Protein AF-A0A923Z0A9-F1 (afdb_monomer_lite)

Structure (mmCIF, N/CA/C/O backbone):
data_AF-A0A923Z0A9-F1
#
_entry.id   AF-A0A923Z0A9-F1
#
loop_
_atom_site.group_PDB
_atom_site.id
_atom_site.type_symbol
_atom_site.label_atom_id
_atom_site.label_alt_id
_atom_site.label_comp_id
_atom_site.label_asym_id
_atom_site.label_entity_id
_atom_site.label_seq_id
_atom_site.pdbx_PDB_ins_code
_atom_site.Cartn_x
_atom_site.Cartn_y
_atom_site.Cartn_z
_atom_site.occupancy
_atom_site.B_iso_or_equiv
_atom_site.auth_seq_id
_atom_site.auth_comp_id
_atom_site.auth_asym_id
_atom_site.auth_atom_id
_atom_site.pdbx_PDB_model_num
ATOM 1 N N . MET A 1 1 ? 36.825 7.511 -56.159 1.00 53.53 1 MET A N 1
ATOM 2 C CA . MET A 1 1 ? 36.527 6.414 -55.210 1.00 53.53 1 MET A CA 1
ATOM 3 C C . MET A 1 1 ? 36.918 6.871 -53.808 1.00 53.53 1 MET A C 1
ATOM 5 O O . MET A 1 1 ? 38.081 6.741 -53.494 1.00 53.53 1 MET A O 1
ATOM 9 N N . ASN A 1 2 ? 36.013 7.487 -53.029 1.00 61.44 2 ASN A N 1
ATOM 10 C CA . ASN A 1 2 ? 36.259 7.926 -51.631 1.00 61.44 2 ASN A CA 1
ATOM 11 C C . ASN A 1 2 ? 34.958 7.988 -50.779 1.00 61.44 2 ASN A C 1
ATOM 13 O O . ASN A 1 2 ? 34.924 8.633 -49.739 1.00 61.44 2 ASN A O 1
ATOM 17 N N . THR A 1 3 ? 33.863 7.340 -51.199 1.00 77.38 3 THR A N 1
ATOM 18 C CA . THR A 1 3 ? 32.547 7.402 -50.516 1.00 77.38 3 THR A CA 1
ATOM 19 C C . THR A 1 3 ? 32.372 6.376 -49.393 1.00 77.38 3 THR A C 1
ATOM 21 O O . THR A 1 3 ? 31.505 6.525 -48.539 1.00 77.38 3 THR A O 1
ATOM 24 N N . VAL A 1 4 ? 33.206 5.336 -49.369 1.00 72.25 4 VAL A N 1
ATOM 25 C CA . VAL A 1 4 ? 33.200 4.295 -48.333 1.00 72.25 4 VAL A CA 1
ATOM 26 C C . VAL A 1 4 ? 33.497 4.852 -46.925 1.00 72.25 4 VAL A C 1
ATOM 28 O O . VAL A 1 4 ? 32.740 4.531 -46.008 1.00 72.25 4 VAL A O 1
ATOM 31 N N . PRO A 1 5 ? 34.515 5.717 -46.706 1.00 79.12 5 PRO A N 1
ATOM 32 C CA . PRO A 1 5 ? 34.798 6.243 -45.368 1.00 79.12 5 PRO A CA 1
ATOM 33 C C . PRO A 1 5 ? 33.710 7.186 -44.832 1.00 79.12 5 PRO A C 1
ATOM 35 O O . PRO A 1 5 ? 33.406 7.141 -43.643 1.00 79.12 5 PRO A O 1
ATOM 38 N N . SER A 1 6 ? 33.075 8.009 -45.675 1.00 85.94 6 SER A N 1
ATOM 39 C CA . SER A 1 6 ? 31.994 8.901 -45.227 1.00 85.94 6 SER A CA 1
ATOM 40 C C . SER A 1 6 ? 30.720 8.132 -44.869 1.00 85.94 6 SER A C 1
ATOM 42 O O . SER A 1 6 ? 30.091 8.433 -43.855 1.00 85.94 6 SER A O 1
ATOM 44 N N . ALA A 1 7 ? 30.373 7.094 -45.638 1.00 88.56 7 ALA A N 1
ATOM 45 C CA . ALA A 1 7 ? 29.257 6.207 -45.317 1.00 88.56 7 ALA A CA 1
ATOM 46 C C . ALA A 1 7 ? 29.461 5.476 -43.976 1.00 88.56 7 ALA A C 1
ATOM 48 O O . ALA A 1 7 ? 28.514 5.345 -43.199 1.00 88.56 7 ALA A O 1
ATOM 49 N N . ALA A 1 8 ? 30.695 5.061 -43.666 1.00 90.12 8 ALA A N 1
ATOM 50 C CA . ALA A 1 8 ? 31.020 4.409 -42.398 1.00 90.12 8 ALA A CA 1
ATOM 51 C C . ALA A 1 8 ? 30.804 5.331 -41.182 1.00 90.12 8 ALA A C 1
ATOM 53 O O . ALA A 1 8 ? 30.239 4.901 -40.177 1.00 90.12 8 ALA A O 1
ATOM 54 N N . LEU A 1 9 ? 31.188 6.609 -41.280 1.00 93.75 9 LEU A N 1
ATOM 55 C CA . LEU A 1 9 ? 30.975 7.586 -40.204 1.00 93.75 9 LEU A CA 1
ATOM 56 C C . LEU A 1 9 ? 29.486 7.872 -39.970 1.00 93.75 9 LEU A C 1
ATOM 58 O O . LEU A 1 9 ? 29.049 7.958 -38.823 1.00 93.75 9 LEU A O 1
ATOM 62 N N . ILE A 1 10 ? 28.695 7.967 -41.043 1.00 95.12 10 ILE A N 1
ATOM 63 C CA . ILE A 1 10 ? 27.240 8.153 -40.943 1.00 95.12 10 ILE A CA 1
ATOM 64 C C . ILE A 1 10 ? 26.595 6.935 -40.272 1.00 95.12 10 ILE A C 1
ATOM 66 O O . ILE A 1 10 ? 25.789 7.097 -39.357 1.00 95.12 10 ILE A O 1
ATOM 70 N N . ALA A 1 11 ? 26.975 5.719 -40.671 1.00 95.31 11 ALA A N 1
ATOM 71 C CA . ALA A 1 11 ? 26.461 4.495 -40.061 1.00 95.31 11 ALA A CA 1
ATOM 72 C C . ALA A 1 11 ? 26.789 4.417 -38.559 1.00 95.31 11 ALA A C 1
ATOM 74 O O . ALA A 1 11 ? 25.913 4.106 -37.751 1.00 95.31 11 ALA A O 1
ATOM 75 N N . ALA A 1 12 ? 28.018 4.767 -38.167 1.00 95.19 12 ALA A N 1
ATOM 76 C CA . ALA A 1 12 ? 28.425 4.818 -36.764 1.00 95.19 12 ALA A CA 1
ATOM 77 C C . ALA A 1 12 ? 27.634 5.864 -35.955 1.00 95.19 12 ALA A C 1
ATOM 79 O O . ALA A 1 12 ? 27.225 5.595 -34.822 1.00 95.19 12 ALA A O 1
ATOM 80 N N . ALA A 1 13 ? 27.370 7.038 -36.539 1.00 95.56 13 ALA A N 1
ATOM 81 C CA . ALA A 1 13 ? 26.562 8.075 -35.902 1.00 95.56 13 ALA A CA 1
ATOM 82 C C . ALA A 1 13 ? 25.110 7.617 -35.695 1.00 95.56 13 ALA A C 1
ATOM 84 O O . ALA A 1 13 ? 24.571 7.767 -34.599 1.00 95.56 13 ALA A O 1
ATOM 85 N N . LEU A 1 14 ? 24.495 6.994 -36.705 1.00 96.94 14 LEU A N 1
ATOM 86 C CA . LEU A 1 14 ? 23.133 6.462 -36.602 1.00 96.94 14 LEU A CA 1
ATOM 87 C C . LEU A 1 14 ? 23.030 5.364 -35.537 1.00 96.94 14 LEU A C 1
ATOM 89 O O . LEU A 1 14 ? 22.124 5.405 -34.708 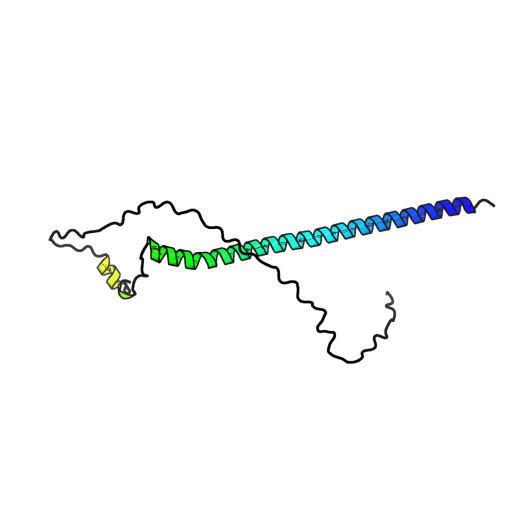1.00 96.94 14 LEU A O 1
ATOM 93 N N . LEU A 1 15 ? 23.984 4.429 -35.505 1.00 96.69 15 LEU A N 1
ATOM 94 C CA . LEU A 1 15 ? 24.046 3.390 -34.471 1.00 96.69 15 LEU A CA 1
ATOM 95 C C . LEU A 1 15 ? 24.166 3.990 -33.067 1.00 96.69 15 LEU A C 1
ATOM 97 O O . LEU A 1 15 ? 23.490 3.539 -32.144 1.00 96.69 15 LEU A O 1
ATOM 101 N N . SER A 1 16 ? 24.974 5.040 -32.916 1.00 96.19 16 SER A N 1
ATOM 102 C CA . SER A 1 16 ? 25.130 5.741 -31.639 1.00 96.19 16 SER A CA 1
ATOM 103 C C . SER A 1 16 ? 23.829 6.413 -31.192 1.00 96.19 16 SER A C 1
ATOM 105 O O . SER A 1 16 ? 23.446 6.293 -30.029 1.00 96.19 16 SER A O 1
ATOM 107 N N . VAL A 1 17 ? 23.114 7.076 -32.109 1.00 97.56 17 VAL A N 1
ATOM 108 C CA . VAL A 1 17 ? 21.813 7.709 -31.822 1.00 97.56 17 VAL A CA 1
ATOM 109 C C . VAL A 1 17 ? 20.778 6.668 -31.396 1.00 97.56 17 VAL A C 1
ATOM 111 O O . VAL A 1 17 ? 20.076 6.872 -30.405 1.00 97.56 17 VAL A O 1
ATOM 114 N N . VAL A 1 18 ? 20.709 5.532 -32.095 1.00 97.06 18 VAL A N 1
ATOM 115 C CA . VAL A 1 18 ? 19.795 4.435 -31.744 1.00 97.06 18 VAL A CA 1
ATOM 116 C C . VAL A 1 18 ? 20.148 3.848 -30.376 1.00 97.06 18 VAL A C 1
ATOM 118 O O . VAL A 1 18 ? 19.258 3.690 -29.543 1.00 97.06 18 VAL A O 1
ATOM 121 N N . GLY A 1 19 ? 21.432 3.596 -30.105 1.00 96.69 19 GLY A N 1
ATOM 122 C CA . GLY A 1 19 ? 21.884 3.079 -28.811 1.00 96.69 19 GLY A CA 1
ATOM 123 C C . GLY A 1 19 ? 21.559 4.025 -27.654 1.00 96.69 19 GLY A C 1
ATOM 124 O O . GLY A 1 19 ? 21.038 3.600 -26.619 1.00 96.69 19 GLY A O 1
ATOM 125 N N . TYR A 1 20 ? 21.782 5.328 -27.844 1.00 96.06 20 TYR A N 1
ATOM 126 C CA . TYR A 1 20 ? 21.417 6.337 -26.852 1.00 96.06 20 TYR A CA 1
ATOM 127 C C . TYR A 1 20 ? 19.904 6.363 -26.593 1.00 96.06 20 TYR A C 1
ATOM 129 O O . TYR A 1 20 ? 19.468 6.379 -25.439 1.00 96.06 20 TYR A O 1
ATOM 137 N N . TYR A 1 21 ? 19.095 6.301 -27.655 1.00 96.69 21 TYR A N 1
ATOM 138 C CA . TYR A 1 21 ? 17.639 6.259 -27.540 1.00 96.69 21 TYR A CA 1
ATOM 139 C C . TYR A 1 21 ? 17.158 5.035 -26.751 1.00 96.69 21 TYR A C 1
ATOM 141 O O . TYR A 1 21 ? 16.362 5.183 -25.822 1.00 96.69 21 TYR A O 1
ATOM 149 N N . THR A 1 22 ? 17.678 3.839 -27.049 1.00 97.19 22 THR A N 1
ATOM 150 C CA . THR A 1 22 ? 17.273 2.615 -26.341 1.00 97.19 22 THR A CA 1
ATOM 151 C C . THR A 1 22 ? 17.613 2.674 -24.857 1.00 97.19 22 THR A C 1
ATOM 153 O O . THR A 1 22 ? 16.777 2.331 -24.024 1.00 97.19 22 THR A O 1
ATOM 156 N N . VAL A 1 23 ? 18.804 3.172 -24.508 1.00 97.06 23 VAL A N 1
ATOM 157 C CA . VAL A 1 23 ? 19.224 3.308 -23.105 1.00 97.06 23 VAL A CA 1
ATOM 158 C C . VAL A 1 23 ? 18.325 4.300 -22.361 1.00 97.06 23 VAL A C 1
ATOM 160 O O . VAL A 1 23 ? 17.914 4.028 -21.234 1.00 97.06 23 VAL A O 1
ATOM 163 N N . SER A 1 24 ? 17.962 5.416 -22.998 1.00 95.88 24 SER A N 1
ATOM 164 C CA . SER A 1 24 ? 17.057 6.414 -22.416 1.00 95.88 24 SER A CA 1
ATOM 165 C C . SER A 1 24 ? 15.667 5.835 -22.116 1.00 95.88 24 SER A C 1
ATOM 167 O O . SER A 1 24 ? 15.135 6.024 -21.018 1.00 95.88 24 SER A O 1
ATOM 169 N N . VAL A 1 25 ? 15.105 5.058 -23.050 1.00 95.88 25 VAL A N 1
ATOM 170 C CA . VAL A 1 25 ? 13.805 4.390 -22.869 1.00 95.88 25 VAL A CA 1
ATOM 171 C C . VAL A 1 25 ? 13.872 3.291 -21.801 1.00 95.88 25 VAL A C 1
ATOM 173 O O . VAL A 1 25 ? 12.949 3.143 -21.004 1.00 95.88 25 VAL A O 1
ATOM 176 N N . HIS A 1 26 ? 14.966 2.534 -21.716 1.00 96.69 26 HIS A N 1
ATOM 177 C CA . HIS A 1 26 ? 15.132 1.553 -20.641 1.00 96.69 26 HIS A CA 1
ATOM 178 C C . HIS A 1 26 ? 15.194 2.216 -19.261 1.00 96.69 26 HIS A C 1
ATOM 180 O O . HIS A 1 26 ? 14.489 1.795 -18.344 1.00 96.69 26 HIS A O 1
ATOM 186 N N . ALA A 1 27 ? 15.954 3.305 -19.128 1.00 96.94 27 ALA A N 1
ATOM 187 C CA . ALA A 1 27 ? 16.053 4.042 -17.874 1.00 96.94 27 ALA A CA 1
ATOM 188 C C . ALA A 1 27 ? 14.707 4.649 -17.435 1.00 96.94 27 ALA A C 1
ATOM 190 O O . ALA A 1 27 ? 14.423 4.719 -16.237 1.00 96.94 27 ALA A O 1
ATOM 191 N N . SER A 1 28 ? 13.862 5.096 -18.372 1.00 95.94 28 SER A N 1
ATOM 192 C CA . SER A 1 28 ? 12.519 5.585 -18.033 1.00 95.94 28 SER A CA 1
ATOM 193 C C . SER A 1 28 ? 11.596 4.448 -17.576 1.00 95.94 28 SER A C 1
ATOM 195 O O . SER A 1 28 ? 10.894 4.605 -16.574 1.00 95.94 28 SER A O 1
ATOM 197 N N . ASN A 1 29 ? 11.664 3.284 -18.226 1.00 95.94 29 ASN A N 1
ATOM 198 C CA . ASN A 1 29 ? 10.899 2.096 -17.842 1.00 95.94 29 ASN A CA 1
ATOM 199 C C . ASN A 1 29 ? 11.279 1.582 -16.444 1.00 95.94 29 ASN A C 1
ATOM 201 O O . ASN A 1 29 ? 10.398 1.288 -15.635 1.00 95.94 29 ASN A O 1
ATOM 205 N N . GLU A 1 30 ? 12.570 1.538 -16.109 1.00 98.06 30 GLU A N 1
ATOM 206 C CA . GLU A 1 30 ? 13.033 1.144 -14.770 1.00 98.06 30 GLU A CA 1
ATOM 207 C C . GLU A 1 30 ? 12.536 2.103 -13.681 1.00 98.06 30 GLU A C 1
ATOM 209 O O . GLU A 1 30 ? 12.074 1.673 -12.621 1.00 98.06 30 GLU A O 1
ATOM 214 N N . ARG A 1 31 ? 12.548 3.416 -13.949 1.00 96.81 31 ARG A N 1
ATOM 215 C CA . ARG A 1 31 ? 12.004 4.419 -13.017 1.00 96.81 31 ARG A CA 1
ATOM 216 C C . ARG A 1 31 ? 10.509 4.219 -12.781 1.00 96.81 31 ARG A C 1
ATOM 218 O O . ARG A 1 31 ? 10.055 4.366 -11.646 1.00 96.81 31 ARG A O 1
ATOM 225 N N . MET A 1 32 ? 9.755 3.856 -13.818 1.00 95.88 32 MET A N 1
ATOM 226 C CA . MET A 1 32 ? 8.330 3.536 -13.696 1.00 95.88 32 MET A CA 1
ATOM 227 C C . MET A 1 32 ? 8.094 2.262 -12.881 1.00 95.88 32 MET A C 1
ATOM 229 O O . MET A 1 32 ? 7.236 2.260 -11.997 1.00 95.88 32 MET A O 1
ATOM 233 N N . ALA A 1 33 ? 8.894 1.215 -13.094 1.00 95.94 33 ALA A N 1
ATOM 234 C CA . ALA A 1 33 ? 8.817 -0.015 -12.306 1.00 95.94 33 ALA A CA 1
ATOM 235 C C . ALA A 1 33 ? 9.098 0.241 -10.811 1.00 95.94 33 ALA A C 1
ATOM 237 O O . ALA A 1 33 ? 8.369 -0.244 -9.941 1.00 95.94 33 ALA A O 1
ATOM 238 N N . ILE A 1 34 ? 10.100 1.071 -10.503 1.00 98.12 34 ILE A N 1
ATOM 239 C CA . ILE A 1 34 ? 10.414 1.483 -9.126 1.00 98.12 34 ILE A CA 1
ATOM 240 C C . ILE A 1 34 ? 9.280 2.325 -8.523 1.00 98.12 34 ILE A C 1
ATOM 242 O O . ILE A 1 34 ? 8.940 2.163 -7.351 1.00 98.12 34 ILE A O 1
ATOM 246 N N . ALA A 1 35 ? 8.675 3.232 -9.291 1.00 97.69 35 ALA A N 1
ATOM 247 C CA . ALA A 1 35 ? 7.549 4.030 -8.810 1.00 97.69 35 ALA A CA 1
ATOM 248 C C . ALA A 1 35 ? 6.332 3.150 -8.469 1.00 97.69 35 ALA A C 1
ATOM 250 O O . ALA A 1 35 ? 5.708 3.339 -7.422 1.00 97.69 35 ALA A O 1
ATOM 251 N N . ALA A 1 36 ? 6.036 2.150 -9.303 1.00 97.12 36 ALA A N 1
ATOM 252 C CA . ALA A 1 36 ? 4.936 1.214 -9.087 1.00 97.12 36 ALA A CA 1
ATOM 253 C C . ALA A 1 36 ? 5.128 0.349 -7.826 1.00 97.12 36 ALA A C 1
ATOM 255 O O . ALA A 1 36 ? 4.189 0.171 -7.041 1.00 97.12 36 ALA A O 1
ATOM 256 N N . SER A 1 37 ? 6.344 -0.152 -7.584 1.00 97.50 37 SER A N 1
ATOM 257 C CA . SER A 1 37 ? 6.638 -0.932 -6.374 1.00 97.50 37 SER A CA 1
ATOM 258 C C . SER A 1 37 ? 6.549 -0.073 -5.111 1.00 97.50 37 SER A C 1
ATOM 260 O O . SER A 1 37 ? 5.899 -0.473 -4.146 1.00 97.50 37 SER A O 1
ATOM 262 N N . ARG A 1 38 ? 7.083 1.155 -5.134 1.00 97.69 38 ARG A N 1
ATOM 263 C CA . ARG A 1 38 ? 6.954 2.118 -4.024 1.00 97.69 38 ARG A CA 1
ATOM 264 C C . ARG A 1 38 ? 5.498 2.451 -3.701 1.00 97.69 38 ARG A C 1
ATOM 266 O O . ARG A 1 38 ? 5.140 2.514 -2.528 1.00 97.69 38 ARG A O 1
ATOM 273 N N . ALA A 1 39 ? 4.655 2.624 -4.718 1.00 97.56 39 ALA A N 1
ATOM 274 C CA . ALA A 1 39 ? 3.224 2.856 -4.525 1.00 97.56 39 ALA A CA 1
ATOM 275 C C . ALA A 1 39 ? 2.511 1.648 -3.893 1.00 97.56 39 ALA A C 1
ATOM 277 O O . ALA A 1 39 ? 1.534 1.810 -3.165 1.00 97.56 39 ALA A O 1
ATOM 278 N N . THR A 1 40 ? 2.982 0.432 -4.160 1.00 97.56 40 THR A N 1
ATOM 279 C CA . THR A 1 40 ? 2.463 -0.792 -3.530 1.00 97.56 40 THR A CA 1
ATOM 280 C C . THR A 1 40 ? 2.899 -0.877 -2.071 1.00 97.56 40 THR A C 1
ATOM 282 O O . THR A 1 40 ? 2.045 -0.969 -1.200 1.00 97.56 40 THR A O 1
ATOM 285 N N . ILE A 1 41 ? 4.185 -0.661 -1.782 1.00 98.00 41 ILE A N 1
ATOM 286 C CA . ILE A 1 41 ? 4.711 -0.615 -0.407 1.00 98.00 41 ILE A CA 1
ATOM 287 C C . ILE A 1 41 ? 3.959 0.416 0.449 1.00 98.00 41 ILE A C 1
ATOM 289 O O . ILE A 1 41 ? 3.593 0.133 1.586 1.00 98.00 41 ILE A O 1
ATOM 293 N N . ALA A 1 42 ? 3.697 1.612 -0.088 1.00 98.31 42 ALA A N 1
ATOM 294 C CA . ALA A 1 42 ? 2.952 2.644 0.632 1.00 98.31 42 ALA A CA 1
ATOM 295 C C . ALA A 1 42 ? 1.514 2.203 0.974 1.00 98.31 42 ALA A C 1
ATOM 297 O O . ALA A 1 42 ? 1.025 2.490 2.070 1.00 98.31 42 ALA A O 1
ATOM 298 N N . ARG A 1 43 ? 0.849 1.482 0.060 1.00 97.62 43 ARG A N 1
ATOM 299 C CA . ARG A 1 43 ? -0.484 0.906 0.293 1.00 97.62 43 ARG A CA 1
ATOM 300 C C . ARG A 1 43 ? -0.433 -0.177 1.369 1.00 97.62 43 ARG A C 1
ATOM 302 O O . ARG A 1 43 ? -1.201 -0.085 2.328 1.00 97.62 43 ARG A O 1
ATOM 309 N N . ASP A 1 44 ? 0.519 -1.098 1.274 1.00 98.31 44 ASP A N 1
ATOM 310 C CA . ASP A 1 44 ? 0.687 -2.205 2.221 1.00 98.31 44 ASP A CA 1
ATOM 311 C C . ASP A 1 44 ? 0.968 -1.697 3.642 1.00 98.31 44 ASP A C 1
ATOM 313 O O . ASP A 1 44 ? 0.380 -2.174 4.612 1.00 98.31 44 ASP A O 1
ATOM 317 N N . ILE A 1 45 ? 1.810 -0.667 3.786 1.00 98.31 45 ILE A N 1
ATOM 318 C CA . ILE A 1 45 ? 2.074 -0.025 5.082 1.00 98.31 45 ILE A CA 1
ATOM 319 C C . ILE A 1 45 ? 0.778 0.529 5.687 1.00 98.31 45 ILE A C 1
ATOM 321 O O . ILE A 1 45 ? 0.520 0.338 6.879 1.00 98.31 45 ILE A O 1
ATOM 325 N N . SER A 1 46 ? -0.063 1.188 4.883 1.00 97.50 46 SER A N 1
ATOM 326 C CA . SER A 1 46 ? -1.344 1.714 5.370 1.00 97.50 46 SER A CA 1
ATOM 327 C C . SER A 1 46 ? -2.288 0.595 5.833 1.00 97.50 46 SER A C 1
ATOM 329 O O . SER A 1 46 ? -2.949 0.728 6.867 1.00 97.50 46 SER A O 1
ATOM 331 N N . GLU A 1 47 ? -2.300 -0.537 5.127 1.00 97.88 47 GLU A N 1
ATOM 332 C CA . GLU A 1 47 ? -3.112 -1.701 5.472 1.00 97.88 47 GLU A CA 1
ATOM 333 C C . GLU A 1 47 ? -2.620 -2.367 6.760 1.00 97.88 47 GLU A C 1
ATOM 335 O O . GLU A 1 47 ? -3.426 -2.673 7.640 1.00 97.88 47 GLU A O 1
ATOM 340 N N . ILE A 1 48 ? -1.302 -2.495 6.936 1.00 97.88 48 ILE A N 1
ATOM 341 C CA . ILE A 1 48 ? -0.695 -2.993 8.177 1.00 97.88 48 ILE A CA 1
ATOM 342 C C . ILE A 1 48 ? -1.100 -2.112 9.360 1.00 97.88 48 ILE A C 1
ATOM 344 O O . ILE A 1 48 ? -1.459 -2.628 10.421 1.00 97.88 48 ILE A O 1
ATOM 348 N N . HIS A 1 49 ? -1.067 -0.787 9.203 1.00 97.06 49 HIS A N 1
ATOM 349 C CA . HIS A 1 49 ? -1.488 0.123 10.266 1.00 97.06 49 HIS A CA 1
ATOM 350 C C . HIS A 1 49 ? -2.972 -0.029 10.605 1.00 97.06 49 HIS A C 1
ATOM 352 O O . HIS A 1 49 ? -3.316 -0.082 11.789 1.00 97.06 49 HIS A O 1
ATOM 358 N N . ARG A 1 50 ? -3.833 -0.173 9.593 1.00 97.94 50 ARG A N 1
ATOM 359 C CA . ARG A 1 50 ? -5.261 -0.448 9.785 1.00 97.94 50 ARG A CA 1
ATOM 360 C C . ARG A 1 50 ? -5.484 -1.771 10.519 1.00 97.94 50 ARG A C 1
ATOM 362 O O . ARG A 1 50 ? -6.156 -1.790 11.547 1.00 97.94 50 ARG A O 1
ATOM 369 N N . LEU A 1 51 ? -4.861 -2.855 10.059 1.00 97.56 51 LEU A N 1
ATOM 370 C CA . LEU A 1 51 ? -4.982 -4.172 10.685 1.00 97.56 51 LEU A CA 1
ATOM 371 C C . LEU A 1 51 ? -4.468 -4.156 12.128 1.00 97.56 51 LEU A C 1
ATOM 373 O O . LEU A 1 51 ? -5.073 -4.749 13.019 1.00 97.56 51 LEU A O 1
ATOM 377 N N . ARG A 1 52 ? -3.375 -3.437 12.395 1.00 95.94 52 ARG A N 1
ATOM 378 C CA . ARG A 1 52 ? -2.833 -3.288 13.748 1.00 95.94 52 ARG A CA 1
ATOM 379 C C . ARG A 1 52 ? -3.784 -2.523 14.668 1.00 95.94 52 ARG A C 1
ATOM 381 O O . ARG A 1 52 ? -3.854 -2.856 15.850 1.00 95.94 52 ARG A O 1
ATOM 388 N N . ALA A 1 53 ? -4.510 -1.531 14.155 1.00 95.31 53 ALA A N 1
ATOM 389 C CA . ALA A 1 53 ? -5.533 -0.818 14.916 1.00 95.31 53 ALA A CA 1
ATOM 390 C C . ALA A 1 53 ? -6.724 -1.733 15.259 1.00 95.31 53 ALA A C 1
ATOM 392 O O . ALA A 1 53 ? -7.156 -1.772 16.418 1.00 95.31 53 ALA A O 1
ATOM 393 N N . ASP A 1 54 ? -7.181 -2.537 14.296 1.00 95.69 54 ASP A N 1
ATOM 394 C CA . ASP A 1 54 ? -8.270 -3.500 14.495 1.00 95.69 54 ASP A CA 1
ATOM 395 C C . ASP A 1 54 ? -7.875 -4.588 15.500 1.00 95.69 54 ASP A C 1
ATOM 397 O O . ASP A 1 54 ? -8.605 -4.857 16.458 1.00 95.69 54 ASP A O 1
ATOM 401 N N . LEU A 1 55 ? -6.686 -5.176 15.338 1.00 95.56 55 LEU A N 1
ATOM 402 C CA . LEU A 1 55 ? -6.159 -6.186 16.254 1.00 95.56 55 LEU A CA 1
ATOM 403 C C . LEU A 1 55 ? -5.961 -5.628 17.660 1.00 95.56 55 LEU A C 1
ATOM 405 O O . LEU A 1 55 ? -6.340 -6.290 18.619 1.00 95.56 55 LEU A O 1
ATOM 409 N N . ARG A 1 56 ? -5.438 -4.404 17.802 1.00 89.69 56 ARG A N 1
ATOM 410 C CA . ARG A 1 56 ? -5.283 -3.748 19.111 1.00 89.69 56 ARG A CA 1
ATOM 411 C C . ARG A 1 56 ? -6.624 -3.546 19.807 1.00 89.69 56 ARG A C 1
ATOM 413 O O . ARG A 1 56 ? -6.706 -3.669 21.024 1.00 89.69 56 ARG A O 1
ATOM 420 N N . THR A 1 57 ? -7.667 -3.219 19.054 1.00 90.81 57 THR A N 1
ATOM 421 C CA . THR A 1 57 ? -9.015 -3.061 19.614 1.00 90.81 57 THR A CA 1
ATOM 422 C C . THR A 1 57 ? -9.570 -4.408 20.065 1.00 90.81 57 THR A C 1
ATOM 424 O O . THR A 1 57 ? -10.058 -4.530 21.187 1.00 90.81 57 THR A O 1
ATOM 427 N N . ARG A 1 58 ? -9.420 -5.448 19.236 1.00 91.56 58 ARG A N 1
ATOM 428 C CA . ARG A 1 58 ? -9.892 -6.805 19.551 1.00 91.56 58 ARG A CA 1
ATOM 429 C C . ARG A 1 58 ? -9.106 -7.469 20.685 1.00 91.56 58 ARG A C 1
ATOM 431 O O . ARG A 1 58 ? -9.704 -8.177 21.483 1.00 91.56 58 ARG A O 1
ATOM 438 N N . SER A 1 59 ? -7.802 -7.217 20.800 1.00 88.88 59 SER A N 1
ATOM 439 C CA . SER A 1 59 ? -6.958 -7.778 21.864 1.00 88.88 59 SER A CA 1
ATOM 440 C C . SER A 1 59 ? -7.188 -7.116 23.222 1.00 88.88 59 SER A C 1
ATOM 442 O O . SER A 1 59 ? -6.926 -7.729 24.250 1.00 88.88 59 SER A O 1
ATOM 444 N N . ARG A 1 60 ? -7.682 -5.872 23.243 1.00 82.56 60 ARG A N 1
ATOM 445 C CA . ARG A 1 60 ? -7.949 -5.132 24.483 1.00 82.56 60 ARG A CA 1
ATOM 446 C C . ARG A 1 60 ? -9.209 -5.592 25.212 1.00 82.56 60 ARG A C 1
ATOM 448 O O . ARG A 1 60 ? -9.277 -5.421 26.422 1.00 82.56 60 ARG A O 1
ATOM 455 N N . LEU A 1 61 ? -10.195 -6.171 24.523 1.00 85.88 61 LEU A N 1
ATOM 456 C CA . LEU A 1 61 ? -11.456 -6.578 25.158 1.00 85.88 61 LEU A CA 1
ATOM 457 C C . LEU A 1 61 ? -11.259 -7.682 26.222 1.00 85.88 61 LEU A C 1
ATOM 459 O O . LEU A 1 61 ? -11.723 -7.496 27.347 1.00 85.88 61 LEU A O 1
ATOM 463 N N . PRO A 1 62 ? -10.524 -8.780 25.945 1.00 83.62 62 PRO A N 1
ATOM 464 C CA . PRO A 1 62 ? -10.258 -9.810 26.951 1.00 83.62 62 PRO A CA 1
ATOM 465 C C . PRO A 1 62 ? -9.356 -9.314 28.086 1.00 83.62 62 PRO A C 1
ATOM 467 O O . PRO A 1 62 ? -9.514 -9.733 29.229 1.00 83.62 62 PRO A O 1
ATOM 470 N N . GLU A 1 63 ? -8.420 -8.404 27.794 1.00 81.94 63 GLU A N 1
ATOM 471 C CA . GLU A 1 63 ? -7.575 -7.792 28.824 1.00 81.94 63 GLU A CA 1
ATOM 472 C C . GLU A 1 63 ? -8.387 -6.902 29.773 1.00 81.94 63 GLU A C 1
ATOM 474 O O . GLU A 1 63 ? -8.197 -6.987 30.983 1.00 81.94 63 GLU A O 1
ATOM 479 N N . LEU A 1 64 ? -9.330 -6.105 29.255 1.00 81.00 64 LEU A N 1
ATOM 480 C CA . LEU A 1 64 ? -10.247 -5.304 30.074 1.00 81.00 64 LEU A CA 1
ATOM 481 C C . LEU A 1 64 ? -11.171 -6.181 30.925 1.00 81.00 64 LEU A C 1
ATOM 483 O O . LEU A 1 64 ? -11.368 -5.877 32.098 1.00 81.00 64 LEU A O 1
ATOM 487 N N . GLN A 1 65 ? -11.695 -7.272 30.360 1.00 80.12 65 GLN A N 1
ATOM 488 C CA . GLN A 1 65 ? -12.479 -8.272 31.091 1.00 80.12 65 GLN A CA 1
ATOM 489 C C . GLN A 1 65 ? -11.661 -8.843 32.260 1.00 80.12 65 GLN A C 1
ATOM 491 O O . GLN A 1 65 ? -12.087 -8.784 33.411 1.00 80.12 65 GLN A O 1
ATOM 496 N N . ARG A 1 66 ? -10.432 -9.292 31.979 1.00 84.75 66 ARG A N 1
ATOM 497 C CA . ARG A 1 66 ? -9.505 -9.809 32.990 1.00 84.75 66 ARG A CA 1
ATOM 498 C C . ARG A 1 66 ? -9.168 -8.761 34.054 1.00 84.75 66 ARG A C 1
ATOM 500 O O . ARG A 1 66 ? -9.099 -9.097 35.229 1.00 84.75 66 ARG A O 1
ATOM 507 N N . TRP A 1 67 ? -8.921 -7.507 33.674 1.00 81.00 67 TRP A N 1
ATOM 508 C CA . TRP A 1 67 ? -8.624 -6.429 34.626 1.00 81.00 67 TRP A CA 1
ATOM 509 C C . TRP A 1 67 ? -9.824 -6.090 35.506 1.00 81.00 67 TRP A C 1
ATOM 511 O O . TRP A 1 67 ? -9.654 -5.869 36.705 1.00 81.00 67 TRP A O 1
ATOM 521 N N . ASN A 1 68 ? -11.025 -6.084 34.929 1.00 77.12 68 ASN A N 1
ATOM 522 C CA . ASN A 1 68 ? -12.255 -5.927 35.688 1.00 77.12 68 ASN A CA 1
ATOM 523 C C . ASN A 1 68 ? -12.375 -7.049 36.733 1.00 77.12 68 ASN A C 1
ATOM 525 O O . ASN A 1 68 ? -12.494 -6.767 37.922 1.00 77.12 68 ASN A O 1
ATOM 529 N N . GLU A 1 69 ? -12.204 -8.302 36.316 1.00 81.56 69 GLU A N 1
ATOM 530 C CA . GLU A 1 69 ? -12.263 -9.467 37.205 1.00 81.56 69 GLU A CA 1
ATOM 531 C C . GLU A 1 69 ? -11.162 -9.467 38.286 1.00 81.56 69 GLU A C 1
ATOM 533 O O . GLU A 1 69 ? -11.428 -9.849 39.422 1.00 81.56 69 GLU A O 1
ATOM 538 N N . GLN A 1 70 ? -9.938 -9.027 37.964 1.00 80.12 70 GLN A N 1
ATOM 539 C CA . GLN A 1 70 ? -8.775 -9.127 38.863 1.00 80.12 70 GLN A CA 1
ATOM 540 C C . GLN A 1 70 ? -8.618 -7.964 39.845 1.00 80.12 70 GLN A C 1
ATOM 542 O O . GLN A 1 70 ? -8.146 -8.180 40.959 1.00 80.12 70 GLN A O 1
ATOM 547 N N . VAL A 1 71 ? -8.943 -6.736 39.437 1.00 70.19 71 VAL A N 1
ATOM 548 C CA . VAL A 1 71 ? -8.666 -5.530 40.240 1.00 70.19 71 VAL A CA 1
ATOM 549 C C . VAL A 1 71 ? -9.946 -4.900 40.763 1.00 70.19 71 VAL A C 1
ATOM 551 O O . VAL A 1 71 ? -9.980 -4.424 41.895 1.00 70.19 71 VAL A O 1
ATOM 554 N N . LEU A 1 72 ? -10.990 -4.870 39.936 1.00 68.19 72 LEU A N 1
ATOM 555 C CA . LEU A 1 72 ? -12.204 -4.125 40.243 1.00 68.19 72 LEU A CA 1
ATOM 556 C C . LEU A 1 72 ? -13.277 -5.015 40.882 1.00 68.19 72 LEU A C 1
ATOM 558 O O . LEU A 1 72 ? -14.055 -4.520 41.692 1.00 68.19 72 LEU A O 1
ATOM 562 N N . GLY A 1 73 ? -13.326 -6.311 40.553 1.00 64.06 73 GLY A N 1
ATOM 563 C CA . GLY A 1 73 ? -14.379 -7.221 41.019 1.00 64.06 73 GLY A CA 1
ATOM 564 C C . GLY A 1 73 ? -15.788 -6.714 40.684 1.00 64.06 73 GLY A C 1
ATOM 565 O O . GLY A 1 73 ? -16.754 -7.073 41.359 1.00 64.06 73 GLY A O 1
ATOM 566 N N . LEU A 1 74 ? -15.912 -5.831 39.687 1.00 64.94 74 LEU A N 1
ATOM 567 C CA . LEU A 1 74 ? -17.148 -5.131 39.374 1.00 64.94 74 LEU A CA 1
ATOM 568 C C . LEU A 1 74 ? -17.984 -6.004 38.439 1.00 64.94 74 LEU A C 1
ATOM 570 O O . LEU A 1 74 ? -17.794 -6.019 37.223 1.00 64.94 74 LEU A O 1
ATOM 574 N N . ALA A 1 75 ? -18.961 -6.705 39.010 1.00 64.81 75 ALA A N 1
ATOM 575 C CA . ALA A 1 75 ? -20.065 -7.241 38.226 1.00 64.81 75 ALA A CA 1
ATOM 576 C C . ALA A 1 75 ? -20.830 -6.080 37.569 1.00 64.81 75 ALA A C 1
ATOM 578 O O . ALA A 1 75 ? -21.027 -5.030 38.187 1.00 64.81 75 ALA A O 1
ATOM 579 N N . ALA A 1 76 ? -21.283 -6.271 36.325 1.00 70.25 76 ALA A N 1
ATOM 580 C CA . ALA A 1 76 ? -22.214 -5.332 35.710 1.00 70.25 76 ALA A CA 1
ATOM 581 C C . ALA A 1 76 ? -23.423 -5.130 36.650 1.00 70.25 76 ALA A C 1
ATOM 583 O O . ALA A 1 76 ? -23.891 -6.114 37.23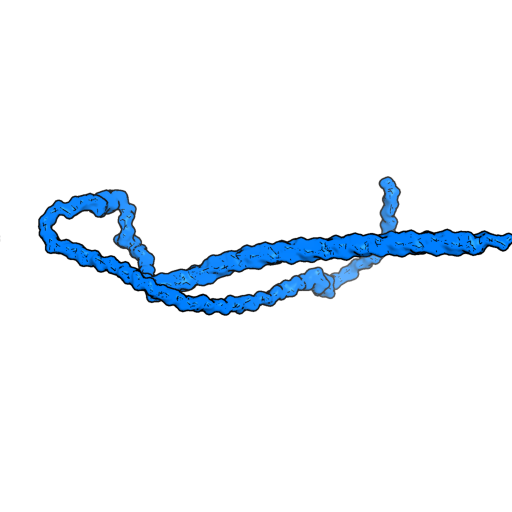9 1.00 70.25 76 ALA A O 1
ATOM 584 N N . PRO A 1 77 ? -23.911 -3.887 36.835 1.00 64.88 77 PRO A N 1
ATOM 585 C CA . PRO A 1 77 ? -25.020 -3.614 37.741 1.00 64.88 77 PRO A CA 1
ATOM 586 C C . PRO A 1 77 ? -26.215 -4.477 37.346 1.00 64.88 77 PRO A C 1
ATOM 588 O O . PRO A 1 77 ? -26.594 -4.540 36.173 1.00 64.88 77 PRO A O 1
ATOM 591 N N . ARG A 1 78 ? -26.786 -5.185 38.325 1.00 72.00 78 ARG A N 1
ATOM 592 C CA . ARG A 1 78 ? -27.957 -6.033 38.073 1.00 72.00 78 ARG A CA 1
ATOM 593 C C . ARG A 1 78 ? -29.114 -5.134 37.652 1.00 72.00 78 ARG A C 1
ATOM 595 O O . ARG A 1 78 ? -29.222 -4.016 38.147 1.00 72.00 78 ARG A O 1
ATOM 602 N N . ALA A 1 79 ? -30.004 -5.627 36.791 1.00 72.44 79 ALA A N 1
ATOM 603 C CA . ALA A 1 79 ? -31.174 -4.859 36.351 1.00 72.44 79 ALA A CA 1
ATOM 604 C C . ALA A 1 79 ? -32.010 -4.331 37.537 1.00 72.44 79 ALA A C 1
ATOM 606 O O . ALA A 1 79 ? -32.565 -3.243 37.475 1.00 72.44 79 ALA A O 1
ATOM 607 N N . GLU A 1 80 ? -32.004 -5.059 38.654 1.00 75.56 80 GLU A N 1
ATOM 608 C CA . GLU A 1 80 ? -32.638 -4.700 39.930 1.00 75.56 80 GLU A CA 1
ATOM 609 C C . GLU A 1 80 ? -32.028 -3.458 40.613 1.00 75.56 80 GLU A C 1
ATOM 611 O O . GLU A 1 80 ? -32.688 -2.804 41.415 1.00 75.56 80 GLU A O 1
ATOM 616 N N . GLN A 1 81 ? -30.768 -3.128 40.314 1.00 73.25 81 GLN A N 1
ATOM 617 C CA . GLN A 1 81 ? -30.045 -1.966 40.849 1.00 73.25 81 GLN A CA 1
ATOM 618 C C . GLN A 1 81 ? -30.204 -0.722 39.961 1.00 73.25 81 GLN A C 1
ATOM 620 O O . GLN A 1 81 ? -29.762 0.364 40.339 1.00 73.25 81 GLN A O 1
ATOM 625 N N . LEU A 1 82 ? -30.820 -0.866 38.783 1.00 80.06 82 LEU A N 1
ATOM 626 C CA . LEU A 1 82 ? -31.096 0.238 37.874 1.00 80.06 82 LEU A CA 1
ATOM 627 C C . LEU A 1 82 ? -32.460 0.847 38.194 1.00 80.06 82 LEU A C 1
ATOM 629 O O . LEU A 1 82 ? -33.504 0.192 38.165 1.00 80.06 82 LEU A O 1
ATOM 633 N N . ILE A 1 83 ? -32.459 2.150 38.455 1.00 85.81 83 ILE A N 1
ATOM 634 C CA . ILE A 1 83 ? -33.688 2.917 38.618 1.00 85.81 83 ILE A CA 1
ATOM 635 C C . ILE A 1 83 ? -34.378 2.984 37.254 1.00 85.81 83 ILE A C 1
ATOM 637 O O . ILE A 1 83 ? -33.924 3.674 36.347 1.00 85.81 83 ILE A O 1
ATOM 641 N N . THR A 1 84 ? -35.471 2.239 37.105 1.00 83.62 84 THR A N 1
ATOM 642 C CA . THR A 1 84 ? -36.129 2.044 35.802 1.00 83.62 84 THR A CA 1
ATOM 643 C C . THR A 1 84 ? -37.236 3.075 35.536 1.00 83.62 84 THR A C 1
ATOM 645 O O . THR A 1 84 ? -37.649 3.264 34.397 1.00 83.62 84 THR A O 1
ATOM 648 N N . SER A 1 85 ? -37.713 3.779 36.572 1.00 83.94 85 SER A N 1
ATOM 649 C CA . SER A 1 85 ? -38.815 4.743 36.466 1.00 83.94 85 SER A CA 1
ATOM 650 C C . SER A 1 85 ? -38.399 6.154 36.898 1.00 83.94 85 SER A C 1
ATOM 652 O O . SER A 1 85 ? -37.769 6.304 37.951 1.00 83.94 85 SER A O 1
ATOM 654 N N . PRO A 1 86 ? -38.809 7.208 36.166 1.00 77.50 86 PRO A N 1
ATOM 655 C CA . PRO A 1 86 ? -38.548 8.595 36.549 1.00 77.50 86 PRO A CA 1
ATOM 656 C C . PRO A 1 86 ? -39.152 8.966 37.914 1.00 77.50 86 PRO A C 1
ATOM 658 O O . PRO A 1 86 ? -38.573 9.781 38.629 1.00 77.50 86 PRO A O 1
ATOM 661 N N . MET A 1 87 ? -40.251 8.326 38.340 1.00 78.06 87 MET A N 1
ATOM 662 C CA . MET A 1 87 ? -40.782 8.516 39.699 1.00 78.06 87 MET A CA 1
ATOM 663 C C . MET A 1 87 ? -39.878 7.910 40.781 1.00 78.06 87 MET A C 1
ATOM 665 O O . MET A 1 87 ? -39.704 8.516 41.837 1.00 78.06 87 MET A O 1
ATOM 669 N N . MET A 1 88 ? -39.263 6.749 40.527 1.00 80.88 88 MET A N 1
ATOM 670 C CA . MET A 1 88 ? -38.286 6.168 41.457 1.00 80.88 88 MET A CA 1
ATOM 671 C C . MET A 1 88 ? -37.019 7.022 41.544 1.00 80.88 88 MET A C 1
ATOM 673 O O . MET A 1 88 ? -36.444 7.146 42.621 1.00 80.88 88 MET A O 1
ATOM 677 N N . LEU A 1 89 ? -36.613 7.650 40.436 1.00 83.00 89 LEU A N 1
ATOM 678 C CA . LEU A 1 89 ? -35.478 8.570 40.426 1.00 83.00 89 LEU A CA 1
ATOM 679 C C . LEU A 1 89 ? -35.768 9.820 41.264 1.00 83.00 89 LEU A C 1
ATOM 681 O O . LEU A 1 89 ? -34.951 10.191 42.101 1.00 83.00 89 LEU A O 1
ATOM 685 N N . ALA A 1 90 ? -36.954 10.416 41.099 1.00 82.44 90 ALA A N 1
ATOM 686 C CA . ALA A 1 90 ? -37.381 11.573 41.885 1.00 82.44 90 ALA A CA 1
ATOM 687 C C . ALA A 1 90 ? -37.420 11.268 43.394 1.00 82.44 90 ALA A C 1
ATOM 689 O O . ALA A 1 90 ? -36.945 12.068 44.202 1.00 82.44 90 ALA A O 1
ATOM 690 N N . ALA A 1 91 ? -37.917 10.085 43.772 1.00 79.00 91 ALA A N 1
ATOM 691 C CA . ALA A 1 91 ? -37.930 9.619 45.159 1.00 79.00 91 ALA A CA 1
ATOM 692 C C . ALA A 1 91 ? -36.521 9.346 45.715 1.00 79.00 91 ALA A C 1
ATOM 694 O O . ALA A 1 91 ? -36.282 9.548 46.903 1.00 79.00 91 ALA A O 1
ATOM 695 N N . TYR A 1 92 ? -35.582 8.919 44.867 1.00 80.81 92 TYR A N 1
ATOM 696 C CA . TYR A 1 92 ? -34.187 8.696 45.248 1.00 80.81 92 TYR A CA 1
ATOM 697 C C . TYR A 1 92 ? -33.431 10.009 45.511 1.00 80.81 92 TYR A C 1
ATOM 699 O O . TYR A 1 92 ? -32.576 10.067 46.389 1.00 80.81 92 TYR A O 1
ATOM 707 N N . THR A 1 93 ? -33.759 11.075 44.774 1.00 75.44 93 THR A N 1
ATOM 708 C CA . THR A 1 93 ? -33.148 12.408 44.936 1.00 75.44 93 THR A CA 1
ATOM 709 C C . THR A 1 93 ? -33.796 13.267 46.023 1.00 75.44 93 THR A C 1
ATOM 711 O O . THR A 1 93 ? -33.280 14.338 46.343 1.00 75.44 93 THR A O 1
ATOM 714 N N . ALA A 1 94 ? -34.927 12.835 46.584 1.00 75.81 94 ALA A N 1
ATOM 715 C CA . ALA A 1 94 ? -35.623 13.589 47.615 1.00 75.81 94 ALA A CA 1
ATOM 716 C C . ALA A 1 94 ? -34.833 13.550 48.944 1.00 75.81 94 ALA A C 1
ATOM 718 O O . ALA A 1 94 ? -34.482 12.464 49.414 1.00 75.81 94 ALA A O 1
ATOM 719 N N . PRO A 1 95 ? -34.546 14.703 49.580 1.00 58.44 95 PRO A N 1
ATOM 720 C CA . PRO A 1 95 ? -33.820 14.745 50.845 1.00 58.44 95 PRO A CA 1
ATOM 721 C C . PRO A 1 95 ? -34.622 14.034 51.940 1.00 58.44 95 PRO A C 1
ATOM 723 O O . PRO A 1 95 ? -35.746 14.413 52.265 1.00 58.44 95 PRO A O 1
ATOM 726 N N . LYS A 1 96 ? -34.039 12.974 52.503 1.00 59.59 96 LYS A N 1
ATOM 727 C CA . LYS A 1 96 ? -34.659 12.162 53.549 1.00 59.59 96 LYS A CA 1
ATOM 728 C C . LYS A 1 96 ? -34.281 12.727 54.920 1.00 59.59 96 LYS A C 1
ATOM 730 O O . LYS A 1 96 ? -33.172 12.503 55.392 1.00 59.59 96 LYS A O 1
ATOM 735 N N . THR A 1 97 ? -35.213 13.404 55.581 1.00 51.25 97 THR A N 1
ATOM 736 C CA . THR A 1 97 ? -35.116 13.723 57.018 1.00 51.25 97 THR A CA 1
ATOM 737 C C . THR A 1 97 ? -36.438 13.285 57.652 1.00 51.25 97 THR A C 1
ATOM 739 O O . THR A 1 97 ? -37.488 13.637 57.112 1.00 51.25 97 THR A O 1
ATOM 742 N N . PRO A 1 98 ? -36.426 12.461 58.722 1.00 52.25 98 PRO A N 1
ATOM 743 C CA . PRO A 1 98 ? -36.065 12.972 60.046 1.00 52.25 98 PRO A CA 1
ATOM 744 C C . PRO A 1 98 ? -35.204 12.040 60.929 1.00 52.25 98 PRO A C 1
ATOM 746 O O . PRO A 1 98 ? -35.166 10.831 60.745 1.00 52.25 98 PRO A O 1
ATOM 749 N N . ALA A 1 99 ? -34.520 12.672 61.892 1.00 53.34 99 ALA A N 1
ATOM 750 C CA . ALA A 1 99 ? -34.011 12.173 63.177 1.00 53.34 99 ALA A CA 1
ATOM 751 C C . ALA A 1 99 ? -33.697 10.666 63.332 1.00 53.34 99 ALA A C 1
ATOM 753 O O . ALA A 1 99 ? -34.586 9.850 63.533 1.00 53.34 99 ALA A O 1
ATOM 754 N N . VAL A 1 100 ? -32.400 10.349 63.353 1.00 47.75 100 VAL A N 1
ATOM 755 C CA . VAL A 1 100 ? -31.663 9.467 64.286 1.00 47.75 100 VAL A CA 1
ATOM 756 C C . VAL A 1 100 ? -30.366 9.102 63.568 1.00 47.75 100 VAL A C 1
ATOM 758 O O . VAL A 1 100 ? -30.367 8.626 62.435 1.00 47.75 100 VAL A O 1
ATOM 761 N N . ALA A 1 101 ? -29.246 9.395 64.222 1.00 51.62 101 ALA A N 1
ATOM 762 C CA . ALA A 1 101 ? -27.909 9.159 63.714 1.00 51.62 101 ALA A CA 1
ATOM 763 C C . ALA A 1 101 ? -27.639 7.655 63.532 1.00 51.62 101 ALA A C 1
ATOM 765 O O . ALA A 1 101 ? -27.117 7.000 64.427 1.00 51.62 101 ALA A O 1
ATOM 766 N N . LEU A 1 102 ? -27.945 7.113 62.356 1.00 55.00 102 LEU A N 1
ATOM 767 C CA . LEU A 1 102 ? -27.213 5.973 61.820 1.00 55.00 102 LEU A CA 1
ATOM 768 C C . LEU A 1 102 ? -26.338 6.516 60.698 1.00 55.00 102 LEU A C 1
ATOM 770 O O . LEU A 1 102 ? -26.804 6.783 59.593 1.00 55.00 102 LEU A O 1
ATOM 774 N N . GLN A 1 103 ? -25.074 6.763 61.032 1.00 47.94 103 GLN A N 1
ATOM 775 C CA . GLN A 1 103 ? -24.065 7.159 60.060 1.00 47.94 103 GLN A CA 1
ATOM 776 C C . GLN A 1 103 ? -24.020 6.082 58.965 1.00 47.94 103 GLN A C 1
ATOM 778 O O . GLN A 1 103 ? -23.756 4.919 59.288 1.00 47.94 103 GLN A O 1
ATOM 783 N N . PRO A 1 104 ? -24.291 6.407 57.689 1.00 54.47 104 PRO A N 1
ATOM 784 C CA . PRO A 1 104 ? -24.040 5.461 56.621 1.00 54.47 104 PRO A CA 1
ATOM 785 C C . PRO A 1 104 ? -22.530 5.224 56.586 1.00 54.47 104 PRO A C 1
ATOM 787 O O . PRO A 1 104 ? -21.752 6.158 56.392 1.00 54.47 104 PRO A O 1
ATOM 790 N N . ASN A 1 105 ? -22.107 3.983 56.824 1.00 51.72 105 ASN A N 1
ATOM 791 C CA . ASN A 1 105 ? -20.711 3.590 56.688 1.00 51.72 105 ASN A CA 1
ATOM 792 C C . ASN A 1 105 ? -20.364 3.572 55.193 1.00 51.72 105 ASN A C 1
ATOM 794 O O . ASN A 1 105 ? -20.454 2.545 54.522 1.00 51.72 105 ASN A O 1
ATOM 798 N N . VAL A 1 106 ? -20.061 4.750 54.651 1.00 60.25 106 VAL A N 1
ATOM 799 C CA . VAL A 1 106 ? -19.571 4.915 53.286 1.00 60.25 106 VAL A CA 1
ATOM 800 C C . VAL A 1 106 ? -18.091 4.556 53.301 1.00 60.25 106 VAL A C 1
ATOM 802 O O . VAL A 1 106 ? -17.227 5.397 53.543 1.00 60.25 106 VAL A O 1
ATOM 805 N N . SER A 1 107 ? -17.785 3.285 53.051 1.00 59.06 107 SER A N 1
ATOM 806 C CA . SER A 1 107 ? -16.420 2.862 52.760 1.00 59.06 107 SER A CA 1
ATOM 807 C C . SER A 1 107 ? -16.067 3.301 51.338 1.00 59.06 107 SER A C 1
ATOM 809 O O . SER A 1 107 ? -16.373 2.615 50.362 1.00 59.06 107 SER A O 1
ATOM 811 N N . VAL A 1 108 ? -15.442 4.467 51.205 1.00 60.28 108 VAL A N 1
ATOM 812 C CA . VAL A 1 108 ? -14.768 4.859 49.962 1.00 60.28 108 VAL A CA 1
ATOM 813 C C . VAL A 1 108 ? -13.542 3.969 49.774 1.00 60.28 108 VAL A C 1
ATOM 815 O O . VAL A 1 108 ? -12.641 3.944 50.613 1.00 60.28 108 VAL A O 1
ATOM 818 N N . ALA A 1 109 ? -13.510 3.217 48.675 1.00 57.91 109 ALA A N 1
ATOM 819 C CA . ALA A 1 109 ? -12.340 2.443 48.293 1.00 57.91 109 ALA A CA 1
ATOM 820 C C . ALA A 1 109 ? -11.206 3.407 47.914 1.00 57.91 109 ALA A C 1
ATOM 822 O O . ALA A 1 109 ? -11.252 4.075 46.881 1.00 57.91 109 ALA A O 1
ATOM 823 N N . VAL A 1 110 ? -10.184 3.497 48.765 1.00 56.84 110 VAL A N 1
ATOM 824 C CA . VAL A 1 110 ? -8.948 4.213 48.445 1.00 56.84 110 VAL A CA 1
ATOM 825 C C . VAL A 1 110 ? -8.195 3.392 47.404 1.00 56.84 110 VAL A C 1
ATOM 827 O O . VAL A 1 110 ? -7.680 2.313 47.701 1.00 56.84 110 VAL A O 1
ATOM 830 N N . VAL A 1 111 ? -8.129 3.905 46.177 1.00 56.88 111 VAL A N 1
ATOM 831 C CA . VAL A 1 111 ? -7.307 3.330 45.109 1.00 56.88 111 VAL A CA 1
ATOM 832 C C . VAL A 1 111 ? -5.841 3.448 45.528 1.00 56.88 111 VAL A C 1
ATOM 834 O O . VAL A 1 111 ? -5.252 4.527 45.485 1.00 56.88 111 VAL A O 1
ATOM 837 N N . ARG A 1 112 ? -5.229 2.337 45.954 1.00 58.22 112 ARG A N 1
ATOM 838 C CA . ARG A 1 112 ? -3.765 2.252 46.018 1.00 58.22 112 ARG A CA 1
ATOM 839 C C . ARG A 1 112 ? -3.241 2.277 44.589 1.00 58.22 112 ARG A C 1
ATOM 841 O O . ARG A 1 112 ? -3.648 1.460 43.769 1.00 58.22 112 ARG A O 1
ATOM 848 N N . ASN A 1 113 ? -2.328 3.202 44.308 1.00 56.22 113 ASN A N 1
ATOM 849 C CA . ASN A 1 113 ? -1.607 3.249 43.044 1.00 56.22 113 ASN A CA 1
ATOM 850 C C . ASN A 1 113 ? -0.714 2.002 42.932 1.00 56.22 113 ASN A C 1
ATOM 852 O O . ASN A 1 113 ? 0.394 1.973 43.468 1.00 56.22 113 ASN A O 1
ATOM 856 N N . VAL A 1 114 ? -1.224 0.947 42.301 1.00 59.94 114 VAL A N 1
ATOM 857 C CA . VAL A 1 114 ? -0.439 -0.245 41.975 1.00 59.94 114 VAL A CA 1
ATOM 858 C C . VAL A 1 114 ? 0.260 0.029 40.650 1.00 59.94 114 VAL A C 1
ATOM 860 O O . VAL A 1 114 ? -0.387 0.212 39.621 1.00 59.94 114 VAL A O 1
ATOM 863 N N . VAL A 1 115 ? 1.592 0.081 40.684 1.00 57.75 115 VAL A N 1
ATOM 864 C CA . VAL A 1 115 ? 2.423 0.163 39.479 1.00 57.75 115 VAL A CA 1
ATOM 865 C C . VAL A 1 115 ? 2.156 -1.082 38.633 1.00 57.75 115 VAL A C 1
ATOM 867 O O . VAL A 1 115 ? 2.414 -2.204 39.068 1.00 57.75 115 VAL A O 1
ATOM 870 N N . ALA A 1 116 ? 1.606 -0.879 37.435 1.00 67.00 116 ALA A N 1
ATOM 871 C CA . ALA A 1 116 ? 1.329 -1.955 36.496 1.00 67.00 116 ALA A CA 1
ATOM 872 C C . ALA A 1 116 ? 2.645 -2.620 36.038 1.00 67.00 116 ALA A C 1
ATOM 874 O O . ALA A 1 116 ? 3.586 -1.907 35.674 1.00 67.00 116 ALA A O 1
ATOM 875 N N . PRO A 1 117 ? 2.740 -3.964 36.030 1.00 67.94 117 PRO A N 1
ATOM 876 C CA . PRO A 1 117 ? 3.904 -4.659 35.496 1.00 67.94 117 PRO A CA 1
ATOM 877 C C . PRO A 1 117 ? 4.047 -4.410 33.988 1.00 67.94 117 PRO A C 1
ATOM 879 O O . PRO A 1 117 ? 3.057 -4.281 33.264 1.00 67.94 117 PRO A O 1
ATOM 882 N N . ALA A 1 118 ? 5.298 -4.322 33.530 1.00 67.00 118 ALA A N 1
ATOM 883 C CA . ALA A 1 118 ? 5.648 -4.003 32.150 1.00 67.00 118 ALA A CA 1
ATOM 884 C C . ALA A 1 118 ? 4.980 -4.966 31.142 1.00 67.00 118 ALA A C 1
ATOM 886 O O . ALA A 1 118 ? 4.899 -6.169 31.405 1.00 67.00 118 ALA A O 1
ATOM 887 N N . PRO A 1 119 ? 4.507 -4.465 29.983 1.00 69.94 119 PRO A N 1
ATOM 888 C CA . PRO A 1 119 ? 3.777 -5.279 29.019 1.00 69.94 119 PRO A CA 1
ATOM 889 C C . PRO A 1 119 ? 4.670 -6.365 28.401 1.00 69.94 119 PRO A C 1
ATOM 891 O O . PRO A 1 119 ? 5.741 -6.074 27.868 1.00 69.94 119 PRO A O 1
ATOM 894 N N . LEU A 1 120 ? 4.191 -7.613 28.415 1.00 66.56 120 LEU A N 1
ATOM 895 C CA . LEU A 1 120 ? 4.771 -8.7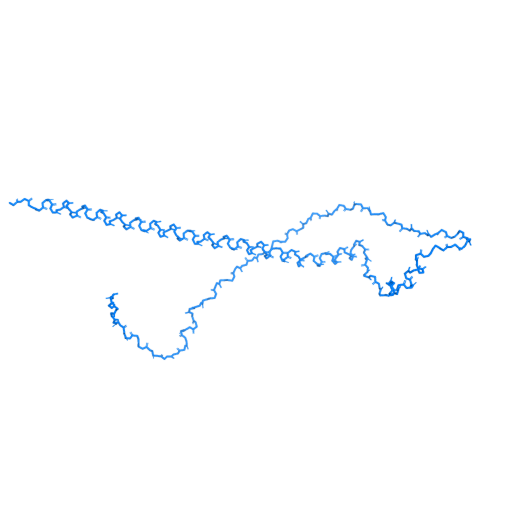11 27.641 1.00 66.56 120 LEU A CA 1
ATOM 896 C C . LEU A 1 120 ? 4.406 -8.516 26.164 1.00 66.56 120 LEU A C 1
ATOM 898 O O . LEU A 1 120 ? 3.241 -8.592 25.774 1.00 66.56 120 LEU A O 1
ATOM 902 N N . ILE A 1 121 ? 5.406 -8.222 25.334 1.00 62.28 121 ILE A N 1
ATOM 903 C CA . ILE A 1 121 ? 5.228 -8.040 23.891 1.00 62.28 121 ILE A CA 1
ATOM 904 C C . ILE A 1 121 ? 5.128 -9.421 23.233 1.00 62.28 121 ILE A C 1
ATOM 906 O O . ILE A 1 121 ? 6.137 -10.091 23.026 1.00 62.28 121 ILE A O 1
ATOM 910 N N . HIS A 1 122 ? 3.917 -9.837 22.862 1.00 65.12 122 HIS A N 1
ATOM 911 C CA . HIS A 1 122 ? 3.717 -10.991 21.984 1.00 65.12 122 HIS A CA 1
ATOM 912 C C . HIS A 1 122 ? 3.881 -10.557 20.519 1.00 65.12 122 HIS A C 1
ATOM 914 O O . HIS A 1 122 ? 3.021 -9.876 19.957 1.00 65.12 122 HIS A O 1
ATOM 920 N N . GLN A 1 123 ? 5.003 -10.927 19.895 1.00 54.47 123 GLN A N 1
ATOM 921 C CA . GLN A 1 123 ? 5.189 -10.787 18.449 1.00 54.47 123 GLN A CA 1
ATOM 922 C C . GLN A 1 123 ? 4.359 -11.853 17.725 1.00 54.47 123 GLN A C 1
ATOM 924 O O . GLN A 1 123 ? 4.650 -13.042 17.811 1.00 54.47 123 GLN A O 1
ATOM 929 N N . ALA A 1 124 ? 3.330 -11.425 16.997 1.00 60.97 124 ALA A N 1
ATOM 930 C CA . ALA A 1 124 ? 2.650 -12.285 16.040 1.00 60.97 124 ALA A CA 1
ATOM 931 C C . ALA A 1 124 ? 3.512 -12.410 14.774 1.00 60.97 124 ALA A C 1
ATOM 933 O O . ALA A 1 124 ? 3.850 -11.400 14.152 1.00 60.97 124 ALA A O 1
ATOM 934 N N . SER A 1 125 ? 3.863 -13.635 14.386 1.00 55.81 125 SER A N 1
ATOM 935 C CA . SER A 1 125 ? 4.464 -13.926 13.086 1.00 55.81 125 SER A CA 1
ATOM 936 C C . SER A 1 125 ? 3.357 -14.033 12.034 1.00 55.81 125 SER A C 1
ATOM 938 O O . SER A 1 125 ? 2.508 -14.920 12.074 1.00 55.81 125 SER A O 1
ATOM 940 N N . PHE A 1 126 ? 3.344 -13.093 11.091 1.00 55.97 126 PHE A N 1
ATOM 941 C CA . PHE A 1 126 ? 2.492 -13.152 9.907 1.00 55.97 126 PHE A CA 1
ATOM 942 C C . PHE A 1 126 ? 3.305 -13.732 8.749 1.00 55.97 126 PHE A C 1
ATOM 944 O O . PHE A 1 126 ? 4.332 -13.169 8.374 1.00 55.97 126 PHE A O 1
ATOM 951 N N . SER A 1 127 ? 2.851 -14.855 8.194 1.00 63.00 127 SER A N 1
ATOM 952 C CA . SER A 1 127 ? 3.370 -15.387 6.935 1.00 63.00 127 SER A CA 1
ATOM 953 C C . SER A 1 127 ? 2.397 -14.974 5.825 1.00 63.00 127 SER A C 1
ATOM 955 O O . SER A 1 127 ? 1.225 -15.363 5.889 1.00 63.00 127 SER A O 1
ATOM 957 N N . PRO A 1 128 ? 2.810 -14.140 4.856 1.00 59.47 128 PRO A N 1
ATOM 958 C CA . PRO A 1 128 ? 1.925 -13.726 3.781 1.00 59.47 128 PRO A CA 1
ATOM 959 C C . PRO A 1 128 ? 1.492 -14.951 2.974 1.00 59.47 128 PRO A C 1
ATOM 961 O O . PRO A 1 128 ? 2.308 -15.781 2.576 1.00 59.47 128 PRO A O 1
ATOM 964 N N . ARG A 1 129 ? 0.184 -15.059 2.725 1.00 64.56 129 ARG A N 1
ATOM 965 C CA . ARG A 1 129 ? -0.369 -16.026 1.778 1.00 64.56 129 ARG A CA 1
ATOM 966 C C . ARG A 1 129 ? 0.218 -15.694 0.408 1.00 64.56 129 ARG A C 1
ATOM 968 O O . ARG A 1 129 ? -0.149 -14.672 -0.167 1.00 64.56 129 ARG A O 1
ATOM 975 N N . ALA A 1 130 ? 1.121 -16.542 -0.089 1.00 54.03 130 ALA A N 1
ATOM 976 C CA . ALA A 1 130 ? 1.556 -16.495 -1.478 1.00 54.03 130 ALA A CA 1
ATOM 977 C C . ALA A 1 130 ? 0.302 -16.430 -2.358 1.00 54.03 130 ALA A C 1
ATOM 979 O O . ALA A 1 130 ? -0.651 -17.188 -2.138 1.00 54.03 130 ALA A O 1
ATOM 980 N N . ALA A 1 131 ? 0.265 -15.445 -3.257 1.00 50.88 131 ALA A N 1
ATOM 981 C CA . ALA A 1 131 ? -0.823 -15.262 -4.198 1.00 50.88 131 ALA A CA 1
ATOM 982 C C . ALA A 1 131 ? -1.123 -16.619 -4.839 1.00 50.88 131 ALA A C 1
ATOM 984 O O . ALA A 1 131 ? -0.229 -17.231 -5.416 1.00 50.88 131 ALA A O 1
ATOM 985 N N . ARG A 1 132 ? -2.351 -17.119 -4.652 1.00 47.69 132 ARG A N 1
ATOM 986 C CA . ARG A 1 132 ? -2.816 -18.330 -5.329 1.00 47.69 132 ARG A CA 1
ATOM 987 C C . ARG A 1 132 ? -2.497 -18.177 -6.806 1.00 47.69 132 ARG A C 1
ATOM 989 O O . ARG A 1 132 ? -2.904 -17.180 -7.401 1.00 47.69 132 ARG A O 1
ATOM 996 N N . ASP A 1 133 ? -1.791 -19.164 -7.338 1.00 49.56 133 ASP A N 1
ATOM 997 C CA . ASP A 1 133 ? -1.558 -19.372 -8.755 1.00 49.56 133 ASP A CA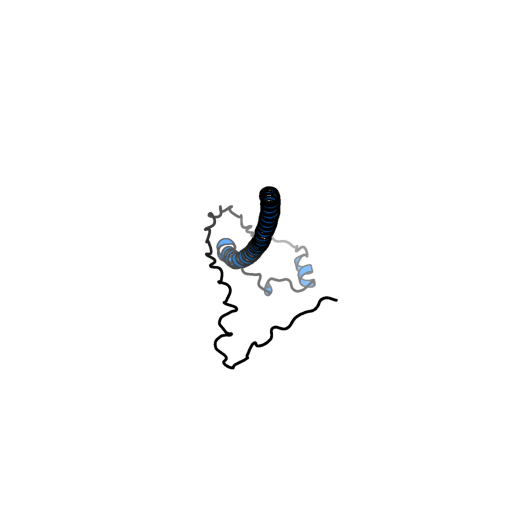 1
ATOM 998 C C . ASP A 1 133 ? -2.874 -19.215 -9.525 1.00 49.56 133 ASP A C 1
ATOM 1000 O O . ASP A 1 133 ? -3.676 -20.137 -9.642 1.00 49.56 133 ASP A O 1
ATOM 1004 N N . LEU A 1 134 ? -3.104 -18.024 -10.077 1.00 50.56 134 LEU A N 1
ATOM 1005 C CA . LEU A 1 134 ? -4.140 -17.754 -11.075 1.00 50.56 134 LEU A CA 1
ATOM 1006 C C . LEU A 1 134 ? -3.700 -18.304 -12.446 1.00 50.56 134 LEU A C 1
ATOM 1008 O O . LEU A 1 134 ? -3.829 -17.627 -13.462 1.00 50.56 134 LEU A O 1
ATOM 1012 N N . GLY A 1 135 ? -3.123 -19.509 -12.475 1.00 46.88 135 GLY A N 1
ATOM 1013 C CA . GLY A 1 135 ? -2.468 -20.050 -13.668 1.00 46.88 135 GLY A CA 1
ATOM 1014 C C . GLY A 1 135 ? -2.469 -21.570 -13.821 1.00 46.88 135 GLY A C 1
ATOM 1015 O O . GLY A 1 135 ? -2.090 -22.040 -14.889 1.00 46.88 135 GLY A O 1
ATOM 1016 N N . THR A 1 136 ? -2.901 -22.351 -12.827 1.00 43.38 136 THR A N 1
ATOM 1017 C CA . THR A 1 136 ? -2.783 -23.824 -12.880 1.00 43.38 13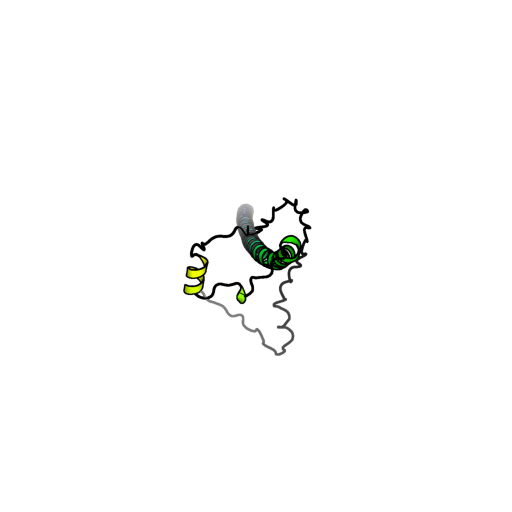6 THR A CA 1
ATOM 1018 C C . THR A 1 136 ? -4.101 -24.595 -12.922 1.00 43.38 136 THR A C 1
ATOM 1020 O O . THR A 1 136 ? -4.071 -25.784 -13.218 1.00 43.38 136 THR A O 1
ATOM 1023 N N . ASP A 1 137 ? -5.257 -23.935 -12.801 1.00 37.97 137 ASP A N 1
ATOM 1024 C CA . ASP A 1 137 ? -6.565 -24.595 -12.984 1.00 37.97 137 ASP A CA 1
ATOM 1025 C C . ASP A 1 137 ? -7.106 -24.518 -14.427 1.00 37.97 137 ASP A C 1
ATOM 1027 O O . ASP A 1 137 ? -8.097 -25.164 -14.758 1.00 37.97 137 ASP A O 1
ATOM 1031 N N . ALA A 1 138 ? -6.427 -23.802 -15.333 1.00 45.06 138 ALA A N 1
ATOM 1032 C CA . ALA A 1 138 ? -6.744 -23.827 -16.768 1.00 45.06 138 ALA A CA 1
ATOM 1033 C C . ALA A 1 138 ? -6.136 -25.040 -17.507 1.00 45.06 138 ALA A C 1
ATOM 1035 O O . ALA A 1 138 ? -6.379 -25.216 -18.697 1.00 45.06 138 ALA A O 1
ATOM 1036 N N . ALA A 1 139 ? -5.344 -25.879 -16.827 1.00 42.69 139 ALA A N 1
ATOM 1037 C CA . ALA A 1 139 ? -4.576 -26.957 -17.457 1.00 42.69 139 ALA A CA 1
ATOM 1038 C C . ALA A 1 139 ? -5.223 -28.356 -17.371 1.00 42.69 139 ALA A C 1
ATOM 1040 O O . ALA A 1 139 ? -4.636 -29.313 -17.870 1.00 42.69 139 ALA A O 1
ATOM 1041 N N . LEU A 1 140 ? -6.412 -28.506 -16.769 1.00 44.47 140 LEU A N 1
ATOM 1042 C CA . LEU A 1 140 ? -7.055 -29.823 -16.589 1.00 44.47 140 LEU A CA 1
ATOM 1043 C C . LEU A 1 140 ? -8.484 -29.948 -17.144 1.00 44.47 140 LEU A C 1
ATOM 1045 O O . LEU A 1 140 ? -9.125 -30.977 -16.943 1.00 44.47 140 LEU A O 1
ATOM 1049 N N . ALA A 1 141 ? -8.969 -28.973 -17.915 1.00 40.69 141 ALA A N 1
ATOM 1050 C CA . ALA A 1 141 ? -10.184 -29.135 -18.714 1.00 40.69 141 ALA A CA 1
ATOM 1051 C C . ALA A 1 141 ? -9.793 -29.230 -20.195 1.00 40.69 141 ALA A C 1
ATOM 1053 O O . ALA A 1 141 ? -9.410 -28.242 -20.815 1.00 40.69 141 ALA A O 1
ATOM 1054 N N . GLY A 1 142 ? -9.803 -30.451 -20.728 1.00 37.66 142 GLY A N 1
ATOM 1055 C CA . GLY A 1 142 ? -9.406 -30.742 -22.101 1.00 37.66 142 GLY A CA 1
ATOM 1056 C C . GLY A 1 142 ? -10.294 -30.098 -23.167 1.00 37.66 142 GLY A C 1
ATOM 1057 O O . GLY A 1 142 ? -11.435 -29.720 -22.914 1.00 37.66 142 GLY A O 1
ATOM 1058 N N . GLY A 1 143 ? -9.757 -30.066 -24.388 1.00 38.38 143 GLY A N 1
ATOM 1059 C CA . GLY A 1 143 ? -10.516 -29.800 -25.607 1.00 38.38 143 GLY A CA 1
ATOM 1060 C C . GLY A 1 143 ? -9.911 -28.695 -26.460 1.00 38.38 143 GLY A C 1
ATOM 1061 O O . GLY A 1 143 ? -10.252 -27.533 -26.302 1.00 38.38 143 GLY A O 1
ATOM 1062 N N . GLU A 1 144 ? -8.995 -29.095 -27.341 1.00 43.88 144 GLU A N 1
ATOM 1063 C CA . GLU A 1 144 ? -8.716 -28.511 -28.657 1.00 43.88 144 GLU A CA 1
ATOM 1064 C C . GLU A 1 144 ? -9.407 -27.167 -28.985 1.00 43.88 144 GLU A C 1
ATOM 1066 O O . GLU A 1 144 ? -10.576 -27.127 -29.359 1.00 43.88 144 GLU A O 1
ATOM 1071 N N . VAL A 1 145 ? -8.650 -26.065 -28.950 1.00 42.69 145 VAL A N 1
ATOM 1072 C CA . VAL A 1 145 ? -8.958 -24.878 -29.761 1.00 42.69 145 VAL A CA 1
ATOM 1073 C C . VAL A 1 145 ? -7.669 -24.399 -30.422 1.00 42.69 145 VAL A C 1
ATOM 1075 O O . VAL A 1 145 ? -6.803 -23.777 -29.808 1.00 42.69 145 VAL A O 1
ATOM 1078 N N . LEU A 1 146 ? -7.557 -24.737 -31.705 1.00 44.12 146 LEU A N 1
ATOM 1079 C CA . LEU A 1 146 ? -6.627 -24.181 -32.682 1.00 44.12 146 LEU A CA 1
ATOM 1080 C C . LEU A 1 146 ? -6.611 -22.646 -32.617 1.00 44.12 146 LEU A C 1
ATOM 1082 O O . LEU A 1 146 ? -7.559 -21.992 -33.046 1.00 44.12 146 LEU A O 1
ATOM 1086 N N . VAL A 1 147 ? -5.499 -22.056 -32.176 1.00 44.53 147 VAL A N 1
ATOM 1087 C CA . VAL A 1 147 ? -5.203 -20.639 -32.434 1.00 44.53 147 VAL A CA 1
ATOM 1088 C C . VAL A 1 147 ? -4.460 -20.552 -33.768 1.00 44.53 147 VAL A C 1
ATOM 1090 O O . VAL A 1 147 ? -3.238 -20.455 -33.832 1.00 44.53 147 VAL A O 1
ATOM 1093 N N . SER A 1 148 ? -5.228 -20.632 -34.855 1.00 46.28 148 SER A N 1
ATOM 1094 C CA . SER A 1 148 ? -4.827 -20.133 -36.170 1.00 46.28 148 SER A CA 1
ATOM 1095 C C . SER A 1 148 ? -5.498 -18.778 -36.362 1.00 46.28 148 SER A C 1
ATOM 1097 O O . SER A 1 148 ? -6.724 -18.693 -36.338 1.00 46.28 148 SER A O 1
ATOM 1099 N N . GLY A 1 149 ? -4.715 -17.707 -36.510 1.00 36.41 149 GLY A N 1
ATOM 1100 C CA . GLY A 1 149 ? -5.295 -16.381 -36.723 1.00 36.41 149 GLY A CA 1
ATOM 1101 C C . GLY A 1 149 ? -4.364 -15.197 -36.498 1.00 36.41 149 GLY A C 1
ATOM 1102 O O . GLY A 1 149 ? -4.725 -14.265 -35.790 1.00 36.41 149 GLY A O 1
ATOM 1103 N N . PHE A 1 150 ? -3.190 -15.178 -37.132 1.00 44.72 150 PHE A N 1
ATOM 1104 C CA . PHE A 1 150 ? -2.610 -13.893 -37.532 1.00 44.72 150 PHE A CA 1
ATOM 1105 C C . PHE A 1 150 ? -3.483 -13.333 -38.652 1.00 44.72 150 PHE A C 1
ATOM 1107 O O . PHE A 1 150 ? -3.575 -14.011 -39.666 1.00 44.72 150 PHE A O 1
ATOM 1114 N N . HIS A 1 151 ? -4.058 -12.131 -38.527 1.00 38.12 151 HIS A N 1
ATOM 1115 C CA . HIS A 1 151 ? -4.286 -11.231 -39.668 1.00 38.12 151 HIS A CA 1
ATOM 1116 C C . HIS A 1 151 ? -4.376 -9.755 -39.227 1.00 38.12 151 HIS A C 1
ATOM 1118 O O . HIS A 1 151 ? -5.189 -9.371 -38.394 1.00 38.12 151 HIS A O 1
ATOM 1124 N N . LYS A 1 152 ? -3.464 -8.972 -39.819 1.00 47.62 152 LYS A N 1
ATOM 1125 C CA . LYS A 1 152 ? -3.343 -7.510 -39.968 1.00 47.62 152 LYS A CA 1
ATOM 1126 C C . LYS A 1 152 ? -4.471 -6.620 -39.417 1.00 47.62 152 LYS A C 1
ATOM 1128 O O . LYS A 1 152 ? -5.593 -6.661 -39.908 1.00 47.62 152 LYS A O 1
ATOM 1133 N N . VAL A 1 153 ? -4.085 -5.648 -38.586 1.00 43.97 153 VAL A N 1
ATOM 1134 C CA . VAL A 1 153 ? -4.832 -4.392 -38.400 1.00 43.97 153 VAL A CA 1
ATOM 1135 C C . VAL A 1 153 ? -4.185 -3.310 -39.265 1.00 43.97 153 VAL A C 1
ATOM 1137 O O . VAL A 1 153 ? -3.034 -2.930 -39.053 1.00 43.97 153 VAL A O 1
ATOM 1140 N N . ALA A 1 154 ? -4.927 -2.862 -40.277 1.00 45.22 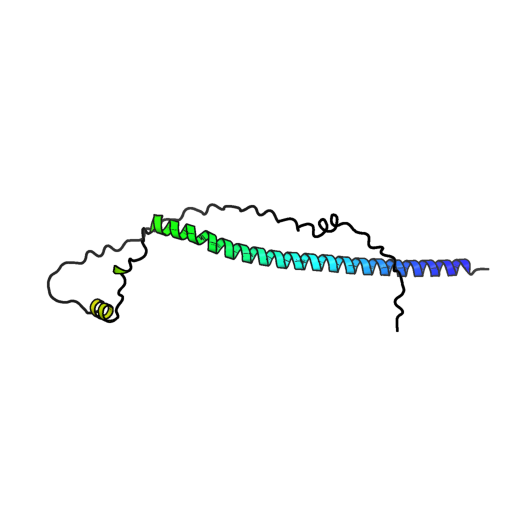154 ALA A N 1
ATOM 1141 C CA . ALA A 1 154 ? -4.625 -1.678 -41.066 1.00 45.22 154 ALA A CA 1
ATOM 1142 C C . ALA A 1 154 ? -5.052 -0.425 -40.286 1.00 45.22 154 ALA A C 1
ATOM 1144 O O . ALA A 1 154 ? -6.176 -0.352 -39.793 1.00 45.22 154 ALA A O 1
ATOM 1145 N N . LEU A 1 155 ? -4.142 0.542 -40.181 1.00 46.69 155 LEU A N 1
ATOM 1146 C CA . LEU A 1 155 ? -4.411 1.896 -39.701 1.00 46.69 155 LEU A CA 1
ATOM 1147 C C . LEU A 1 155 ? -5.220 2.663 -40.759 1.00 46.69 155 LEU A C 1
ATOM 1149 O O . LEU A 1 155 ? -4.914 2.566 -41.950 1.00 46.69 155 LEU A O 1
ATOM 1153 N N . ARG A 1 156 ? -6.215 3.433 -40.315 1.00 45.12 156 ARG A N 1
ATOM 1154 C CA . ARG A 1 156 ? -6.862 4.496 -41.087 1.00 45.12 156 ARG A CA 1
ATOM 1155 C C . ARG A 1 156 ? -6.773 5.793 -40.300 1.00 45.12 156 ARG A C 1
ATOM 1157 O O . ARG A 1 156 ? -6.917 5.710 -39.061 1.00 45.12 156 ARG A O 1
#

Sequence (156 aa):
MNTVPSAALIAAALLSVVGYYTVSVHASNERMAIAASRATIARDISEIHRLRADLRTRSRLPELQRWNEQVLGLAAPRAEQLITSPMMLAAYTAPKTPAVALQPNVSVAVVRNVVAPAPLIHQASFSPRAARDLGTDAALAGGEVLVSGFHKVALR

Secondary structure (DSSP, 8-state):
--HHHHHHHHHHHHHHHHHHHHHHHHHHHHHHHHHHHHHHHHHHHHHHHHHHHHHHHHHHHHHHHHHIIIII--PPPPGGGS--SHHHHHHHHS----S---------------PPPPP----------PPP-TTSGGGSS---------------

pLDDT: mean 73.53, std 19.96, range [36.41, 98.31]

Foldseek 3Di:
DPVVVVVVVVVVVVVVVVVVVVVVVVVVVVVVVVVVVVVVVVVVVVVVVVVVVVVVVVVVPVVVVVCCVPPVVDDDDDPVNDPPDPVSVVVVPDDDDDDDDPDPPPPDDDDDPDDDPDDDDDDDDDDDDDPPPPPPVVPPDDDDDDPDDDDDDDDD

Radius of gyration: 39.4 Å; chains: 1; bounding box: 77×46×120 Å